Protein AF-A0A5J6XJE7-F1 (afdb_monomer_lite)

Secondary structure (DSSP, 8-state):
---HHHHHHHHHHHHHHHHHHHHHHHHHHHHHHHHHHHT-HHHHHHHHHHHHHHHHHHHHHHHHHHHHHHHHHHHHHHHHS---

Sequence (84 aa):
MKSFEELVNEQMVIMDKLLHMQTELDRYMELEEELRNRKNDEDLLCVQDDISEMKRELDTIQTIFMQLTEKVIESYQSKSAPKL

Foldseek 3Di:
DDALVRLVVVLVVLVVVLVVLVVVLVVLVVVLVVVVVVPPVVVNVVSVVVNVVSVVVNVVSVVVSVVSVVVSVVNVVVVVDDDD

Structure (mmCIF, N/CA/C/O backbone):
data_AF-A0A5J6XJE7-F1
#
_entry.id   AF-A0A5J6XJE7-F1
#
loop_
_atom_site.group_PDB
_atom_site.id
_atom_site.type_symbol
_atom_site.label_atom_id
_atom_site.label_alt_id
_atom_site.label_comp_id
_atom_site.label_asym_id
_atom_site.label_entity_id
_atom_site.label_seq_id
_atom_site.pdbx_PDB_ins_code
_atom_site.Cartn_x
_atom_site.Cartn_y
_atom_site.Cartn_z
_atom_site.occupancy
_atom_site.B_iso_or_equiv
_atom_site.auth_seq_id
_atom_site.auth_comp_id
_atom_site.auth_asym_id
_atom_site.auth_atom_id
_atom_site.pdbx_PDB_model_num
ATOM 1 N N . MET A 1 1 ? -10.435 -2.747 25.000 1.00 57.34 1 MET A N 1
ATOM 2 C CA . MET A 1 1 ? -10.927 -2.209 23.713 1.00 57.34 1 MET A CA 1
ATOM 3 C C . MET A 1 1 ? -10.241 -0.875 23.505 1.00 57.34 1 MET A C 1
ATOM 5 O O . MET A 1 1 ? -10.281 -0.083 24.439 1.00 57.34 1 MET A O 1
ATOM 9 N N . LYS A 1 2 ? -9.574 -0.663 22.362 1.00 69.06 2 LYS A N 1
ATOM 10 C CA . LYS A 1 2 ? -9.008 0.654 22.028 1.00 69.06 2 LYS A CA 1
ATOM 11 C C . LYS A 1 2 ? -10.134 1.673 21.873 1.00 69.06 2 LYS A C 1
ATOM 13 O O . LYS A 1 2 ? -11.242 1.308 21.467 1.00 69.06 2 LYS A O 1
ATOM 18 N N . SER A 1 3 ? -9.876 2.920 22.242 1.00 80.19 3 SER A N 1
ATOM 19 C CA . SER A 1 3 ? -10.848 3.996 22.076 1.00 80.19 3 SER A CA 1
ATOM 20 C C . SER A 1 3 ? -11.034 4.334 20.588 1.00 80.19 3 SER A C 1
ATOM 22 O O . SER A 1 3 ? -10.208 4.002 19.743 1.00 80.19 3 SER A O 1
ATOM 24 N N . PHE A 1 4 ? -12.145 4.989 20.245 1.00 73.12 4 PHE A N 1
ATOM 25 C CA . PHE A 1 4 ? -12.399 5.441 18.871 1.00 73.12 4 PHE A CA 1
ATOM 26 C C . PHE A 1 4 ? -11.291 6.385 18.370 1.00 73.12 4 PHE A C 1
ATOM 28 O O . PHE A 1 4 ? -10.815 6.225 17.254 1.00 73.12 4 PHE A O 1
ATOM 35 N N . GLU A 1 5 ? -10.832 7.313 19.215 1.00 79.44 5 GLU A N 1
ATOM 36 C CA . GLU A 1 5 ? -9.745 8.248 18.887 1.00 79.44 5 GLU A CA 1
ATOM 37 C C . GLU A 1 5 ? -8.406 7.530 18.667 1.00 79.44 5 GLU A C 1
ATOM 39 O O . GLU A 1 5 ? -7.658 7.889 17.761 1.00 79.44 5 GLU A O 1
ATOM 44 N N . GLU A 1 6 ? -8.120 6.476 19.438 1.00 79.44 6 GLU A N 1
ATOM 45 C CA . GLU A 1 6 ? -6.935 5.632 19.223 1.00 79.44 6 GLU A CA 1
ATOM 46 C C . GLU A 1 6 ? -6.990 4.913 17.870 1.00 79.44 6 GLU A C 1
ATOM 48 O O . GLU A 1 6 ? -5.996 4.882 17.149 1.00 79.44 6 GLU A O 1
ATOM 53 N N . LEU A 1 7 ? -8.155 4.379 17.491 1.00 80.50 7 LEU A N 1
ATOM 54 C CA . LEU A 1 7 ? -8.328 3.686 16.213 1.00 80.50 7 LEU A CA 1
ATOM 55 C C . LEU A 1 7 ? -8.223 4.636 15.008 1.00 80.50 7 LEU A C 1
ATOM 57 O O . LEU A 1 7 ? -7.625 4.266 14.001 1.00 80.50 7 LEU A O 1
ATOM 61 N N . VAL A 1 8 ? -8.755 5.859 15.111 1.00 80.62 8 VAL A N 1
ATOM 62 C CA . VAL A 1 8 ? -8.645 6.882 14.054 1.00 80.62 8 VAL A CA 1
ATOM 63 C C . VAL A 1 8 ? -7.192 7.328 13.872 1.00 80.62 8 VAL A C 1
ATOM 65 O O . VAL A 1 8 ? -6.719 7.425 12.741 1.00 80.62 8 VAL A O 1
ATOM 68 N N . ASN A 1 9 ? -6.455 7.536 14.966 1.00 87.88 9 ASN A N 1
ATOM 69 C CA . ASN A 1 9 ? -5.032 7.872 14.887 1.00 87.88 9 ASN A CA 1
ATOM 70 C C . ASN A 1 9 ? -4.211 6.744 14.247 1.00 87.88 9 ASN A C 1
ATOM 72 O O . ASN A 1 9 ? -3.374 7.004 13.385 1.00 87.88 9 ASN A O 1
ATOM 76 N N . GLU A 1 10 ? -4.472 5.486 14.612 1.00 87.06 10 GLU A N 1
ATOM 77 C CA . GLU A 1 10 ? -3.822 4.335 13.974 1.00 87.06 10 GLU A CA 1
ATOM 78 C C . GLU A 1 10 ? -4.155 4.242 12.481 1.00 87.06 10 GLU A C 1
ATOM 80 O O . GLU A 1 10 ? -3.264 3.988 11.670 1.00 87.06 10 GLU A O 1
ATOM 85 N N . GLN A 1 11 ? -5.406 4.509 12.099 1.00 81.19 11 GLN A N 1
ATOM 86 C CA . GLN A 1 11 ? -5.832 4.529 10.702 1.00 81.19 11 GLN A CA 1
ATOM 87 C C . GLN A 1 11 ? -5.112 5.618 9.889 1.00 81.19 11 GLN A C 1
ATOM 89 O O . GLN A 1 11 ? -4.681 5.346 8.769 1.00 81.19 11 GLN A O 1
ATOM 94 N N . MET A 1 12 ? -4.924 6.820 10.446 1.00 91.00 12 MET A N 1
ATOM 95 C CA . MET A 1 12 ? -4.191 7.903 9.777 1.00 91.00 12 MET A CA 1
ATOM 96 C C . MET A 1 12 ? -2.714 7.563 9.556 1.00 91.00 12 MET A C 1
ATOM 98 O O . MET A 1 12 ? -2.206 7.740 8.453 1.00 91.00 12 MET A O 1
ATOM 102 N N . VAL A 1 13 ? -2.047 6.980 10.557 1.00 92.25 13 VAL A N 1
ATOM 103 C CA . VAL A 1 13 ? -0.644 6.546 10.424 1.00 92.25 13 VAL A CA 1
ATOM 104 C C . VAL A 1 13 ? -0.487 5.466 9.347 1.00 92.25 13 VAL A C 1
ATOM 106 O O . VAL A 1 13 ? 0.510 5.440 8.626 1.00 92.25 13 VAL A O 1
ATOM 109 N N . ILE A 1 14 ? -1.460 4.560 9.224 1.00 90.06 14 ILE A N 1
ATOM 110 C CA . ILE A 1 14 ? -1.467 3.546 8.161 1.00 90.06 14 ILE A CA 1
ATOM 111 C C . ILE A 1 14 ? -1.673 4.199 6.787 1.00 90.06 14 ILE A C 1
ATOM 113 O O . ILE A 1 14 ? -1.021 3.801 5.823 1.00 90.06 14 ILE A O 1
ATOM 117 N N . MET A 1 15 ? -2.537 5.210 6.694 1.00 92.69 15 MET A N 1
ATOM 118 C CA . MET A 1 15 ? -2.808 5.925 5.446 1.00 92.69 15 MET A CA 1
ATOM 119 C C . MET A 1 15 ? -1.573 6.673 4.925 1.00 92.69 15 MET A C 1
ATOM 121 O O . MET A 1 15 ? -1.280 6.599 3.733 1.00 92.69 15 MET A O 1
ATOM 125 N N . ASP A 1 16 ? -0.797 7.303 5.809 1.00 92.25 16 ASP A N 1
ATOM 126 C CA . ASP A 1 16 ? 0.454 7.972 5.429 1.00 92.25 16 ASP A CA 1
ATOM 127 C C . ASP A 1 16 ? 1.482 6.979 4.866 1.00 92.25 16 ASP A C 1
ATOM 129 O O . ASP A 1 16 ? 2.132 7.241 3.852 1.00 92.25 16 ASP A O 1
ATOM 133 N N . LYS A 1 17 ? 1.592 5.793 5.479 1.00 91.31 17 LYS A N 1
ATOM 134 C CA . LYS A 1 17 ? 2.455 4.715 4.969 1.00 91.31 17 LYS A CA 1
ATOM 135 C C . LYS A 1 17 ? 2.001 4.225 3.598 1.00 91.31 17 LYS A C 1
ATOM 137 O O . LYS A 1 17 ? 2.836 3.992 2.730 1.00 91.31 17 LYS A O 1
ATOM 142 N N . LEU A 1 18 ? 0.692 4.079 3.402 1.00 91.44 18 LEU A N 1
ATOM 143 C CA . LEU A 1 18 ? 0.115 3.629 2.138 1.00 91.44 18 LEU A CA 1
ATOM 144 C C . LEU A 1 18 ? 0.378 4.630 1.002 1.00 91.44 18 LEU A C 1
ATOM 146 O O . LEU A 1 18 ? 0.764 4.215 -0.088 1.00 91.44 18 LEU A O 1
ATOM 150 N N . LEU A 1 19 ? 0.249 5.935 1.264 1.00 93.81 19 LEU A N 1
ATOM 151 C CA . LEU A 1 19 ? 0.583 6.985 0.293 1.00 93.81 19 LEU A CA 1
ATOM 152 C C . LEU A 1 19 ? 2.072 6.983 -0.073 1.00 93.81 19 LEU A C 1
ATOM 154 O O . LEU A 1 19 ? 2.423 7.134 -1.245 1.00 93.81 19 LEU A O 1
ATOM 158 N N . HIS A 1 20 ? 2.946 6.778 0.914 1.00 93.62 20 HIS A N 1
ATOM 159 C CA . HIS A 1 20 ? 4.381 6.676 0.667 1.00 93.62 20 HIS A CA 1
ATOM 160 C C . HIS A 1 20 ? 4.717 5.476 -0.228 1.00 93.62 20 HIS A C 1
ATOM 162 O O . HIS A 1 20 ? 5.406 5.640 -1.230 1.00 93.62 20 HIS A O 1
ATOM 168 N N . MET A 1 21 ? 4.171 4.296 0.078 1.00 91.81 21 MET A N 1
ATOM 169 C CA . MET A 1 21 ? 4.387 3.092 -0.731 1.00 91.81 21 MET A CA 1
ATOM 170 C C . MET A 1 21 ? 3.839 3.212 -2.152 1.00 91.81 21 MET A C 1
ATOM 172 O O . MET A 1 21 ? 4.488 2.749 -3.082 1.00 91.81 21 MET A O 1
ATOM 176 N N . GLN A 1 22 ? 2.684 3.856 -2.344 1.00 89.56 22 GLN A N 1
ATOM 177 C CA . GLN A 1 22 ? 2.168 4.130 -3.690 1.00 89.56 22 GLN A CA 1
ATOM 178 C C . GLN A 1 22 ? 3.112 5.028 -4.487 1.00 89.56 22 GLN A C 1
ATOM 180 O O . GLN A 1 22 ? 3.422 4.721 -5.632 1.00 89.56 22 GLN A O 1
ATOM 185 N N . THR A 1 23 ? 3.627 6.084 -3.854 1.00 96.12 23 THR A N 1
ATOM 186 C CA . THR A 1 23 ? 4.573 7.001 -4.503 1.00 96.12 23 THR A CA 1
ATOM 187 C C . THR A 1 23 ? 5.851 6.276 -4.926 1.00 96.12 23 TH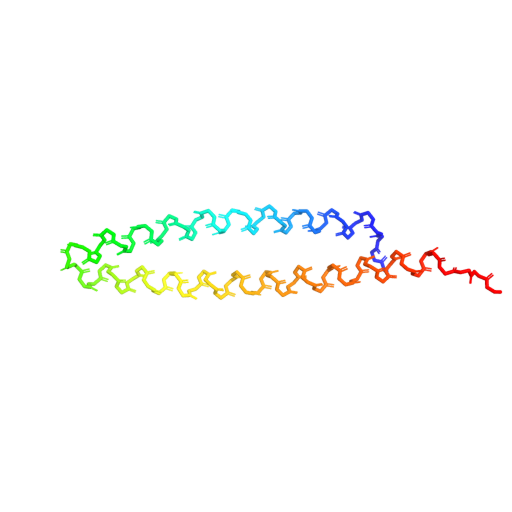R A C 1
ATOM 189 O O . THR A 1 23 ? 6.347 6.494 -6.028 1.00 96.12 23 THR A O 1
ATOM 192 N N . GLU A 1 24 ? 6.389 5.398 -4.075 1.00 96.81 24 GLU A N 1
ATOM 193 C CA . GLU A 1 24 ? 7.570 4.618 -4.446 1.00 96.81 24 GLU A CA 1
ATOM 194 C C . GLU A 1 24 ? 7.244 3.611 -5.555 1.00 96.81 24 GLU A C 1
ATOM 196 O O . GLU A 1 24 ? 8.004 3.515 -6.515 1.00 96.81 24 GLU A O 1
ATOM 201 N N . LEU A 1 25 ? 6.096 2.925 -5.499 1.00 95.38 25 LEU A N 1
ATOM 202 C CA . LEU A 1 25 ? 5.666 1.989 -6.546 1.00 95.38 25 LEU A CA 1
ATOM 203 C C . LEU A 1 25 ? 5.578 2.646 -7.922 1.00 95.38 25 LEU A C 1
ATOM 205 O O . LEU A 1 25 ? 6.091 2.076 -8.885 1.00 95.38 25 LEU A O 1
ATOM 209 N N . ASP A 1 26 ? 5.003 3.843 -8.003 1.00 96.38 26 ASP A N 1
ATOM 210 C CA . ASP A 1 26 ? 4.931 4.594 -9.256 1.00 96.38 26 ASP A CA 1
ATOM 211 C C . ASP A 1 26 ? 6.338 4.877 -9.813 1.00 96.38 26 ASP A C 1
ATOM 213 O O . ASP A 1 26 ? 6.596 4.653 -10.997 1.00 96.38 26 ASP A O 1
ATOM 217 N N . ARG A 1 27 ? 7.296 5.250 -8.950 1.00 95.06 27 ARG A N 1
ATOM 218 C CA . ARG A 1 27 ? 8.699 5.473 -9.350 1.00 95.06 27 ARG A CA 1
ATOM 219 C C . ARG A 1 27 ? 9.378 4.203 -9.865 1.00 95.06 27 ARG A C 1
ATOM 221 O O . ARG A 1 27 ? 10.127 4.268 -10.839 1.00 95.06 27 ARG A O 1
ATOM 228 N N . TYR A 1 28 ? 9.147 3.054 -9.230 1.00 94.25 28 TYR A N 1
ATOM 229 C CA . TYR A 1 28 ? 9.704 1.782 -9.707 1.00 94.25 28 TYR A CA 1
ATOM 230 C C . TYR A 1 28 ? 9.095 1.351 -11.041 1.00 94.25 28 TYR A C 1
ATOM 232 O O . TYR A 1 28 ? 9.813 0.829 -11.890 1.00 94.25 28 TYR A O 1
ATOM 240 N N . MET A 1 29 ? 7.800 1.591 -11.252 1.00 89.19 29 MET A N 1
ATOM 241 C CA . MET A 1 29 ? 7.141 1.281 -12.521 1.00 89.19 29 MET A CA 1
ATOM 242 C C . MET A 1 29 ? 7.675 2.140 -13.674 1.00 89.19 29 MET A C 1
ATOM 244 O O . MET A 1 29 ? 7.921 1.610 -14.757 1.00 89.19 29 MET A O 1
ATOM 248 N N . GLU A 1 30 ? 7.919 3.432 -13.438 1.00 94.00 30 GLU A N 1
ATOM 249 C CA . GLU A 1 30 ? 8.581 4.303 -14.420 1.00 94.00 30 GLU A CA 1
ATOM 250 C C . GLU A 1 30 ? 9.994 3.798 -14.754 1.00 94.00 30 GLU A C 1
ATOM 252 O O . GLU A 1 30 ? 10.366 3.698 -15.926 1.00 94.00 30 GLU A O 1
ATOM 257 N N . LEU A 1 31 ? 10.769 3.397 -13.740 1.00 87.75 31 LEU A N 1
ATOM 258 C CA . LEU A 1 31 ? 12.105 2.836 -13.943 1.00 87.75 31 LEU A CA 1
ATOM 259 C C . LEU A 1 31 ? 12.072 1.513 -14.728 1.00 87.75 31 LEU A C 1
ATOM 261 O O . LEU A 1 31 ? 12.908 1.299 -15.609 1.00 87.75 31 LEU A O 1
ATOM 265 N N . GLU A 1 32 ? 11.108 0.631 -14.444 1.00 84.19 32 GLU A N 1
ATOM 266 C CA . GLU A 1 32 ? 1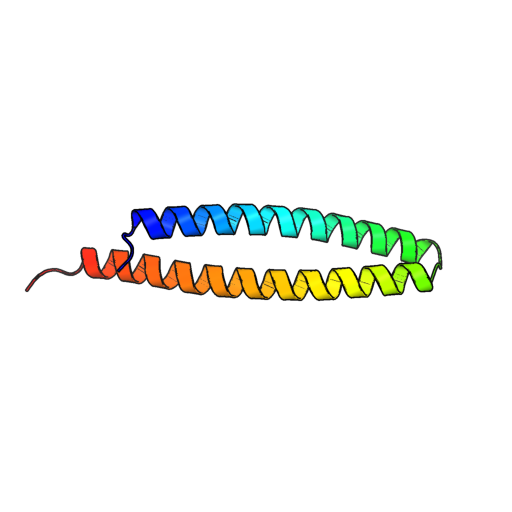0.912 -0.620 -15.185 1.00 84.19 32 GLU A CA 1
ATOM 267 C C . GLU A 1 32 ? 10.656 -0.340 -16.674 1.00 84.19 32 GLU A C 1
ATOM 269 O O . GLU A 1 32 ? 11.236 -0.994 -17.546 1.00 84.19 32 GLU A O 1
ATOM 274 N N . GLU A 1 33 ? 9.812 0.649 -16.981 1.00 87.25 33 GLU A N 1
ATOM 275 C CA . GLU A 1 33 ? 9.510 1.047 -18.355 1.00 87.25 33 GLU A CA 1
ATOM 276 C C . GLU A 1 33 ? 10.759 1.582 -19.073 1.00 87.25 33 GLU A C 1
ATOM 278 O O . GLU A 1 33 ? 11.048 1.188 -20.210 1.00 87.25 33 GLU A O 1
ATOM 283 N N . GLU A 1 34 ? 11.559 2.414 -18.401 1.00 86.38 34 GLU A N 1
ATOM 284 C CA . GLU A 1 34 ? 12.832 2.899 -18.938 1.00 86.38 34 GLU A CA 1
ATOM 285 C C . GLU A 1 34 ? 13.830 1.765 -19.220 1.00 86.38 34 GLU A C 1
ATOM 287 O O . GLU A 1 34 ? 14.470 1.755 -20.279 1.00 86.38 34 GLU A O 1
ATOM 292 N N . LEU A 1 35 ? 13.960 0.793 -18.313 1.00 79.38 35 LEU A N 1
ATOM 293 C CA . LEU A 1 35 ? 14.857 -0.358 -18.470 1.00 79.38 35 LEU A CA 1
ATOM 294 C C . LEU A 1 35 ? 14.396 -1.296 -19.587 1.00 79.38 35 LEU A C 1
ATOM 296 O O . LEU A 1 35 ? 15.208 -1.727 -20.415 1.00 79.38 35 LEU A O 1
ATOM 300 N N . ARG A 1 36 ? 13.086 -1.545 -19.679 1.00 76.50 36 ARG A N 1
ATOM 301 C CA . ARG A 1 36 ? 12.473 -2.324 -20.763 1.00 76.50 36 ARG A CA 1
ATOM 302 C C . ARG A 1 36 ? 12.757 -1.694 -22.125 1.00 76.50 36 ARG A C 1
ATOM 304 O O . ARG A 1 36 ? 13.103 -2.401 -23.073 1.00 76.50 36 ARG A O 1
ATOM 311 N N . ASN A 1 37 ? 12.695 -0.365 -22.212 1.00 77.38 37 ASN A N 1
ATOM 312 C CA . ASN A 1 37 ? 13.032 0.381 -23.425 1.00 77.38 37 ASN A CA 1
ATOM 313 C C . ASN A 1 37 ? 14.528 0.295 -23.795 1.00 77.38 37 ASN A C 1
ATOM 315 O O . ASN A 1 37 ? 14.877 0.467 -24.965 1.00 77.38 37 ASN A O 1
ATOM 319 N N . ARG A 1 38 ? 15.416 -0.018 -22.839 1.00 68.50 38 ARG A N 1
ATOM 320 C CA . ARG A 1 38 ? 16.869 -0.161 -23.049 1.00 68.50 38 ARG A CA 1
ATOM 321 C C . ARG A 1 38 ? 17.348 -1.598 -23.327 1.00 68.50 38 ARG A C 1
ATOM 323 O O . ARG A 1 38 ? 18.531 -1.756 -23.617 1.00 68.50 38 ARG A O 1
ATOM 330 N N . LYS A 1 39 ? 16.468 -2.616 -23.320 1.00 57.94 39 LYS A N 1
ATOM 331 C CA . LYS A 1 39 ? 16.808 -4.053 -23.502 1.00 57.94 39 LYS A CA 1
ATOM 332 C C . LYS A 1 39 ? 17.916 -4.555 -22.554 1.00 57.94 39 LYS A C 1
ATOM 334 O O . LYS A 1 39 ? 18.837 -5.240 -22.996 1.00 57.94 39 LYS A O 1
ATOM 339 N N . ASN A 1 40 ? 17.857 -4.190 -21.271 1.00 62.66 40 ASN A N 1
ATOM 340 C CA . ASN A 1 40 ? 18.767 -4.730 -20.254 1.00 62.66 40 ASN A CA 1
ATOM 341 C C . ASN A 1 40 ? 18.011 -5.751 -19.387 1.00 62.66 40 ASN A C 1
ATOM 343 O O . ASN A 1 40 ? 17.407 -5.402 -18.375 1.00 62.66 40 ASN A O 1
ATOM 347 N N . ASP A 1 41 ? 17.977 -7.004 -19.849 1.00 60.88 41 ASP A N 1
ATOM 348 C CA . ASP A 1 41 ? 17.064 -8.044 -19.347 1.00 60.88 41 ASP A CA 1
ATOM 349 C C . ASP A 1 41 ? 17.330 -8.461 -17.882 1.00 60.88 41 ASP A C 1
ATOM 351 O O . ASP A 1 41 ? 16.401 -8.872 -1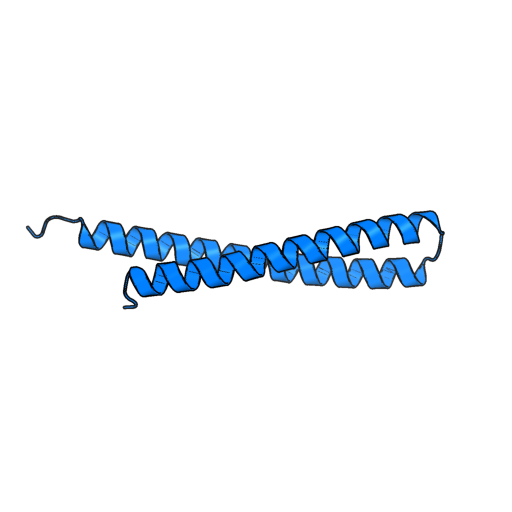7.191 1.00 60.88 41 ASP A O 1
ATOM 355 N N . GLU A 1 42 ? 18.565 -8.322 -17.378 1.00 65.94 42 GLU A N 1
ATOM 356 C CA . GL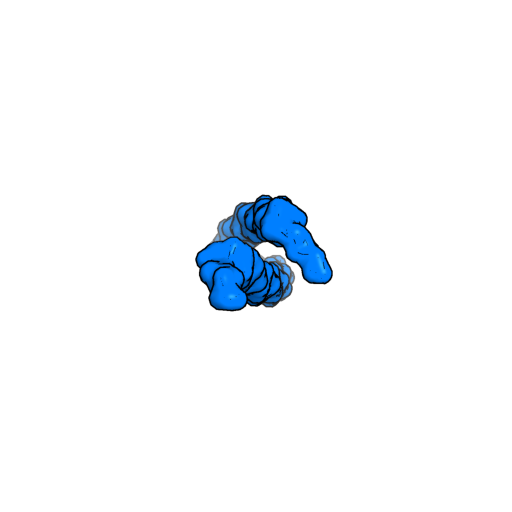U A 1 42 ? 18.907 -8.618 -15.972 1.00 65.94 42 GLU A CA 1
ATOM 357 C C . GLU A 1 42 ? 18.401 -7.544 -14.994 1.00 65.94 42 GLU A C 1
ATOM 359 O O . GLU A 1 42 ? 17.823 -7.884 -13.961 1.00 65.94 42 GLU A O 1
ATOM 364 N N . ASP A 1 43 ? 18.541 -6.258 -15.334 1.00 65.44 43 ASP A N 1
ATOM 365 C CA . ASP A 1 43 ? 18.034 -5.159 -14.495 1.00 65.44 43 ASP A CA 1
ATOM 366 C C . ASP A 1 43 ? 16.497 -5.167 -14.448 1.00 65.44 43 ASP A C 1
ATOM 368 O O . ASP A 1 43 ? 15.892 -4.861 -13.421 1.00 65.44 43 ASP A O 1
ATOM 372 N N . LEU A 1 44 ? 15.859 -5.567 -15.555 1.00 70.19 44 LEU A N 1
ATOM 373 C CA . LEU A 1 44 ? 14.407 -5.677 -15.665 1.00 70.19 44 LEU A CA 1
ATOM 374 C C . LEU A 1 44 ? 13.829 -6.741 -14.718 1.00 70.19 44 LEU A C 1
ATOM 376 O O . LEU A 1 44 ? 12.800 -6.499 -14.093 1.00 70.19 44 LEU A O 1
ATOM 380 N N . LEU A 1 45 ? 14.488 -7.898 -14.597 1.00 74.19 45 LEU A N 1
ATOM 381 C CA . LEU A 1 45 ? 14.055 -8.972 -13.695 1.00 74.19 45 LEU A CA 1
ATOM 382 C C . LEU A 1 45 ? 14.142 -8.549 -12.223 1.00 74.19 45 LEU A C 1
ATOM 384 O O . LEU A 1 45 ? 13.209 -8.798 -11.466 1.00 74.19 45 LEU A O 1
ATOM 388 N N . CYS A 1 46 ? 15.215 -7.853 -11.839 1.00 77.75 46 CYS A N 1
ATOM 389 C CA . CYS A 1 46 ? 15.393 -7.354 -10.474 1.00 77.75 46 CYS A CA 1
ATOM 390 C C . CYS A 1 46 ? 14.270 -6.374 -10.080 1.00 77.75 46 CYS A C 1
ATOM 392 O O . CYS A 1 46 ? 13.627 -6.531 -9.046 1.00 77.75 46 CYS A O 1
ATOM 394 N N . VAL A 1 47 ? 13.948 -5.420 -10.961 1.00 82.00 47 VAL A N 1
ATOM 395 C CA . VAL A 1 47 ? 12.866 -4.450 -10.716 1.00 82.00 47 VAL A CA 1
ATOM 396 C C . VAL A 1 47 ? 11.486 -5.122 -10.682 1.00 82.00 47 VAL A C 1
ATOM 398 O O . VAL A 1 47 ? 10.619 -4.718 -9.910 1.00 82.00 47 VAL A O 1
ATOM 401 N N . GLN A 1 48 ? 11.263 -6.173 -11.475 1.00 77.38 48 GLN A N 1
ATOM 402 C CA . GLN A 1 48 ? 10.009 -6.934 -11.440 1.00 77.38 48 GLN A CA 1
ATOM 403 C C . GLN A 1 48 ? 9.804 -7.698 -10.128 1.00 77.38 48 GLN A C 1
ATOM 405 O O . GLN A 1 48 ? 8.663 -7.796 -9.654 1.00 77.38 48 GLN A O 1
ATOM 410 N N . ASP A 1 49 ? 10.881 -8.211 -9.536 1.00 87.12 49 ASP A N 1
ATOM 411 C CA . ASP A 1 49 ? 10.842 -8.851 -8.223 1.00 87.12 49 ASP A CA 1
ATOM 412 C C . ASP A 1 49 ? 10.523 -7.823 -7.126 1.00 87.12 49 ASP A C 1
ATOM 414 O O . ASP A 1 49 ? 9.583 -8.044 -6.353 1.00 87.12 49 ASP A O 1
ATOM 418 N N . ASP A 1 50 ? 11.178 -6.657 -7.143 1.00 88.19 50 ASP A N 1
ATOM 419 C CA . ASP A 1 50 ? 10.905 -5.549 -6.214 1.00 88.19 50 ASP A CA 1
ATOM 420 C C . ASP A 1 50 ? 9.442 -5.069 -6.312 1.00 88.19 50 ASP A C 1
ATOM 422 O O . ASP A 1 50 ? 8.741 -4.924 -5.306 1.00 88.19 50 ASP A O 1
ATOM 426 N N . ILE A 1 51 ? 8.918 -4.896 -7.532 1.00 87.25 51 ILE A N 1
ATOM 427 C CA . ILE A 1 51 ? 7.510 -4.532 -7.771 1.00 87.25 51 ILE A CA 1
ATOM 428 C C . ILE A 1 51 ? 6.561 -5.602 -7.217 1.00 87.25 51 ILE A C 1
ATOM 430 O O . ILE A 1 51 ? 5.494 -5.287 -6.678 1.00 87.25 51 ILE A O 1
ATOM 434 N N . SER A 1 52 ? 6.914 -6.878 -7.361 1.00 92.81 52 SER A N 1
ATOM 435 C CA . SER A 1 52 ? 6.091 -7.995 -6.892 1.00 92.81 52 SER A CA 1
ATOM 436 C C . SER A 1 52 ? 6.077 -8.110 -5.368 1.00 92.81 52 SER A C 1
ATOM 438 O O . SER A 1 52 ? 5.056 -8.495 -4.788 1.00 92.81 52 SER A O 1
ATOM 440 N N . GLU A 1 53 ? 7.186 -7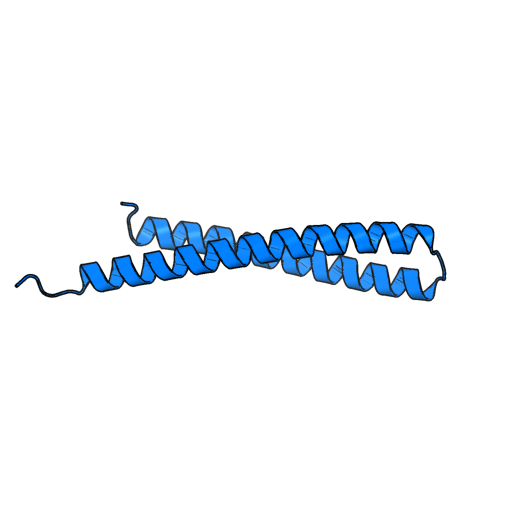.785 -4.708 1.00 94.50 53 GLU A N 1
ATOM 441 C CA . GLU A 1 53 ? 7.258 -7.677 -3.252 1.00 94.50 53 GLU A CA 1
ATOM 442 C C . GLU A 1 53 ? 6.416 -6.499 -2.756 1.00 94.50 53 GLU A C 1
ATOM 444 O O . GLU A 1 53 ? 5.529 -6.681 -1.917 1.00 94.50 53 GLU A O 1
ATOM 449 N N . MET A 1 54 ? 6.578 -5.329 -3.370 1.00 92.12 54 MET A N 1
ATOM 450 C CA . MET A 1 54 ? 5.881 -4.123 -2.941 1.00 92.12 54 MET A CA 1
ATOM 451 C C . MET A 1 54 ? 4.364 -4.198 -3.162 1.00 92.12 54 MET A C 1
ATOM 453 O O . MET A 1 54 ? 3.587 -3.731 -2.329 1.00 92.12 54 MET A O 1
ATOM 457 N N . LYS A 1 55 ? 3.903 -4.878 -4.222 1.00 89.56 55 LYS A N 1
ATOM 458 C CA . LYS A 1 55 ? 2.474 -5.197 -4.407 1.00 89.56 55 LYS A CA 1
ATOM 459 C C . LYS A 1 55 ? 1.921 -6.077 -3.286 1.00 89.56 55 LYS A C 1
ATOM 461 O O . LYS A 1 55 ? 0.789 -5.873 -2.855 1.00 89.56 55 LYS A O 1
ATOM 466 N N . ARG A 1 56 ? 2.702 -7.050 -2.809 1.00 94.81 56 ARG A N 1
ATOM 467 C CA . ARG A 1 56 ? 2.306 -7.937 -1.702 1.00 94.81 56 ARG A CA 1
ATOM 468 C C . ARG A 1 56 ? 2.195 -7.176 -0.385 1.00 94.81 56 ARG A C 1
ATOM 470 O O . ARG A 1 56 ? 1.262 -7.402 0.390 1.00 94.81 56 ARG A O 1
ATOM 477 N N . GLU A 1 57 ? 3.135 -6.274 -0.139 1.00 94.31 57 GLU A N 1
ATOM 478 C CA . GLU A 1 57 ? 3.106 -5.417 1.040 1.00 94.31 57 GLU A CA 1
ATOM 479 C C . GLU A 1 57 ? 1.911 -4.454 0.995 1.00 94.31 57 GLU A C 1
ATOM 481 O O . GLU A 1 57 ? 1.165 -4.348 1.971 1.00 94.31 57 GLU A O 1
ATOM 486 N N . LEU A 1 58 ? 1.641 -3.852 -0.167 1.00 92.50 58 LEU A N 1
ATOM 487 C CA . LEU A 1 58 ? 0.484 -2.982 -0.374 1.00 92.50 58 LEU A CA 1
ATOM 488 C C . LEU A 1 58 ? -0.846 -3.697 -0.087 1.00 92.50 58 LEU A C 1
ATOM 490 O O . LEU A 1 58 ? -1.697 -3.148 0.615 1.00 92.50 58 LEU A O 1
ATOM 494 N N . ASP A 1 59 ? -1.012 -4.927 -0.577 1.00 93.62 59 ASP A N 1
ATOM 495 C CA . ASP A 1 59 ? -2.227 -5.730 -0.370 1.00 93.62 59 ASP A CA 1
ATOM 496 C C . ASP A 1 59 ? -2.433 -6.083 1.117 1.00 93.62 59 ASP A C 1
ATOM 498 O O . ASP A 1 59 ? -3.539 -6.017 1.671 1.00 93.62 59 ASP A O 1
ATOM 502 N N . THR A 1 60 ? -1.329 -6.356 1.818 1.00 94.81 60 THR A N 1
ATOM 503 C CA . THR A 1 60 ? -1.328 -6.589 3.268 1.00 94.81 60 THR A CA 1
ATOM 504 C C . THR A 1 60 ? -1.802 -5.347 4.022 1.00 94.81 60 THR A C 1
ATOM 506 O O . THR A 1 60 ? -2.652 -5.432 4.914 1.00 94.81 60 THR A O 1
ATOM 509 N N . ILE A 1 61 ? -1.297 -4.173 3.648 1.00 93.12 61 ILE A N 1
ATOM 510 C CA . ILE A 1 61 ? -1.661 -2.906 4.286 1.00 93.12 61 ILE A CA 1
ATOM 511 C C . ILE A 1 61 ? -3.114 -2.544 3.998 1.00 93.12 61 ILE A C 1
ATOM 513 O O . ILE A 1 61 ? -3.825 -2.145 4.922 1.00 93.12 61 ILE A O 1
ATOM 517 N N . GLN A 1 62 ? -3.582 -2.727 2.762 1.00 87.06 62 GLN A N 1
ATOM 518 C CA . GLN A 1 62 ? -4.991 -2.540 2.410 1.00 87.06 62 GLN A CA 1
ATOM 519 C C . GLN A 1 62 ? -5.906 -3.424 3.258 1.00 87.06 62 GLN A C 1
ATOM 521 O O . GLN A 1 62 ? -6.909 -2.946 3.795 1.00 87.06 62 GLN A O 1
ATOM 526 N N . THR A 1 63 ? -5.535 -4.689 3.442 1.00 94.19 63 THR A N 1
ATOM 527 C CA . THR A 1 63 ? -6.297 -5.623 4.276 1.00 94.19 63 THR A CA 1
ATOM 528 C C . THR A 1 63 ? -6.374 -5.143 5.726 1.00 94.19 63 THR A C 1
ATOM 530 O O . THR A 1 63 ? -7.458 -5.094 6.312 1.00 94.19 63 THR A O 1
ATOM 533 N N . ILE A 1 64 ? -5.242 -4.734 6.305 1.00 92.62 64 ILE A N 1
ATOM 534 C CA . ILE A 1 64 ? -5.189 -4.205 7.675 1.00 92.62 64 ILE A CA 1
ATOM 535 C C . ILE A 1 64 ? -6.035 -2.932 7.798 1.00 92.62 64 ILE A C 1
ATOM 537 O O . ILE A 1 64 ? -6.801 -2.789 8.753 1.00 92.62 64 ILE A O 1
ATOM 541 N N . PHE A 1 65 ? -5.937 -2.023 6.828 1.00 89.94 65 PHE A N 1
ATOM 542 C CA . PHE A 1 65 ? -6.718 -0.790 6.801 1.00 89.94 65 PHE A CA 1
ATOM 543 C C . PHE A 1 65 ? -8.224 -1.075 6.790 1.00 89.94 65 PHE A C 1
ATOM 545 O O . PHE A 1 65 ? -8.974 -0.470 7.560 1.00 89.94 65 PHE A O 1
ATOM 552 N N . MET A 1 66 ? -8.672 -2.025 5.969 1.00 90.50 66 MET A N 1
ATOM 553 C CA . MET A 1 66 ? -10.082 -2.407 5.890 1.00 90.50 66 MET A CA 1
ATOM 554 C C . MET A 1 66 ? -10.586 -2.973 7.224 1.00 90.50 66 MET A C 1
ATOM 556 O O . MET A 1 66 ? -11.625 -2.53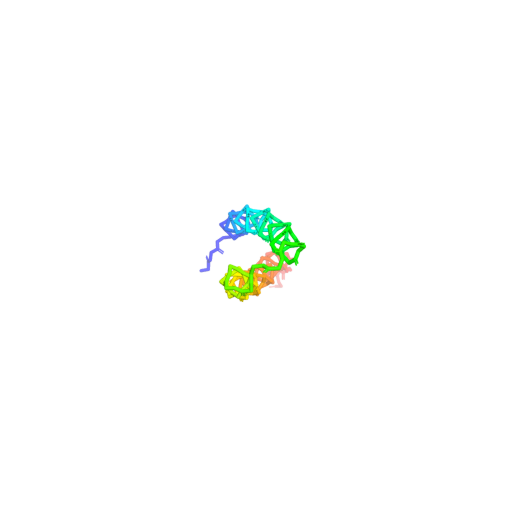9 7.722 1.00 90.50 66 MET A O 1
ATOM 560 N N . GLN A 1 67 ? -9.808 -3.850 7.864 1.00 92.50 67 GLN A N 1
ATOM 561 C CA . GLN A 1 67 ? -10.149 -4.409 9.178 1.00 92.50 67 GLN A CA 1
ATOM 562 C C . GLN A 1 67 ? -10.207 -3.346 10.283 1.00 92.50 67 GLN A C 1
ATOM 564 O O . GLN A 1 67 ? -11.051 -3.414 11.178 1.00 92.50 67 GLN A O 1
ATOM 569 N N . LEU A 1 68 ? -9.299 -2.366 10.263 1.00 84.06 68 LEU A N 1
ATOM 570 C CA . LEU A 1 68 ? -9.332 -1.251 11.212 1.00 84.06 68 LEU A CA 1
ATOM 571 C C . LEU A 1 68 ? -10.550 -0.358 10.972 1.00 84.06 68 LEU A C 1
ATOM 573 O O . LEU A 1 68 ? -11.210 0.036 11.931 1.00 84.06 68 LEU A O 1
ATOM 577 N N . THR A 1 69 ? -10.883 -0.099 9.708 1.00 87.69 69 THR A N 1
ATOM 578 C CA . THR A 1 69 ? -12.058 0.693 9.319 1.00 87.69 69 THR A CA 1
ATOM 579 C C . THR A 1 69 ? -13.348 0.054 9.832 1.00 87.69 69 THR A C 1
ATOM 581 O O . THR A 1 69 ? -14.182 0.740 10.421 1.00 87.69 69 THR A O 1
ATOM 584 N N . GLU A 1 70 ? -13.493 -1.263 9.685 1.00 91.38 70 GLU A N 1
ATOM 585 C CA . GLU A 1 70 ? -14.646 -2.007 10.199 1.00 91.38 70 GLU A CA 1
ATOM 586 C C . GLU A 1 70 ? -14.773 -1.866 11.725 1.00 91.38 70 GLU A C 1
ATOM 588 O O . GLU A 1 70 ? -15.821 -1.467 12.231 1.00 91.38 70 GLU A O 1
ATOM 593 N N . LYS A 1 71 ? -13.669 -2.039 12.463 1.00 87.56 71 LYS A N 1
ATOM 594 C CA . LYS A 1 71 ? -13.643 -1.863 13.927 1.00 87.56 71 LYS A CA 1
ATOM 595 C C . LYS A 1 71 ? -13.989 -0.441 14.373 1.00 87.56 71 LYS A C 1
ATOM 597 O O . LYS A 1 71 ? -14.605 -0.255 15.425 1.00 87.56 71 LYS A O 1
ATOM 602 N N . VAL A 1 72 ? -13.586 0.574 13.608 1.00 84.19 72 VAL A N 1
ATOM 603 C CA . VAL A 1 72 ? -13.947 1.977 13.870 1.00 84.19 72 VAL A CA 1
ATOM 604 C C . VAL A 1 72 ? -15.457 2.169 13.733 1.00 84.19 72 VAL A C 1
ATOM 606 O O . VAL A 1 72 ? -16.079 2.752 14.625 1.00 84.19 72 VAL A O 1
ATOM 609 N N . ILE A 1 73 ? -16.051 1.644 12.658 1.00 83.56 73 ILE A N 1
ATOM 610 C CA . ILE A 1 73 ? -17.498 1.705 12.415 1.00 83.56 73 ILE A CA 1
ATOM 611 C C . ILE A 1 73 ? -18.258 0.990 13.538 1.00 83.56 73 ILE A C 1
ATOM 613 O O . ILE A 1 73 ? -19.178 1.574 14.111 1.00 83.56 73 ILE A O 1
ATOM 617 N N . GLU A 1 74 ? -17.848 -0.222 13.917 1.00 87.19 74 GLU A N 1
ATOM 618 C CA . GLU A 1 74 ? -18.451 -0.977 15.025 1.00 87.19 74 GLU A CA 1
ATOM 619 C C . GLU A 1 74 ? -18.365 -0.219 16.362 1.00 87.19 74 GLU A C 1
ATOM 621 O O . GLU A 1 74 ? -19.336 -0.140 17.121 1.00 87.19 74 GLU A O 1
ATOM 626 N N . SER A 1 75 ? -17.210 0.386 16.658 1.00 81.19 75 SER A N 1
ATOM 627 C CA . SER A 1 75 ? -16.988 1.188 17.870 1.00 81.19 75 SER A CA 1
ATOM 628 C C . SER A 1 75 ? -17.873 2.439 17.901 1.00 81.19 75 SER A C 1
ATOM 630 O O . SER A 1 75 ? -18.393 2.820 18.951 1.00 81.19 75 SER A O 1
ATOM 632 N N . TYR A 1 76 ? -18.105 3.065 16.747 1.00 78.38 76 TYR A N 1
ATOM 633 C CA . TYR A 1 76 ? -19.023 4.195 16.630 1.00 78.38 76 TYR A CA 1
ATOM 634 C C . TYR A 1 76 ? -20.488 3.761 16.790 1.00 78.38 76 TYR A C 1
ATOM 636 O O . TYR A 1 76 ? -21.223 4.338 17.594 1.00 78.38 76 TYR A O 1
ATOM 644 N N . GLN A 1 77 ? -20.905 2.702 16.090 1.00 78.94 77 GLN A N 1
ATOM 645 C CA . GLN A 1 77 ? -22.274 2.184 16.146 1.00 78.94 77 GLN A CA 1
ATOM 646 C C . GLN A 1 77 ? -22.651 1.709 17.553 1.00 78.94 77 GLN A C 1
ATOM 648 O O . GLN A 1 77 ? -23.717 2.064 18.055 1.00 78.94 77 GLN A O 1
ATOM 653 N N . SER A 1 78 ? -21.755 0.990 18.232 1.00 73.31 78 SER A N 1
ATOM 654 C CA . SER A 1 78 ? -21.960 0.530 19.614 1.00 73.31 78 SER A CA 1
ATOM 655 C C . SER A 1 78 ? -22.062 1.674 20.629 1.00 73.31 78 SER A C 1
ATOM 657 O O . SER A 1 78 ? -22.796 1.553 21.608 1.00 73.31 78 SER A O 1
ATOM 659 N N . LYS A 1 79 ? -21.396 2.812 20.390 1.00 60.62 79 LYS A N 1
ATOM 660 C CA . LYS A 1 79 ? -21.569 4.037 21.192 1.00 60.62 79 LYS A CA 1
ATOM 661 C C . LYS A 1 79 ? -22.870 4.788 20.890 1.00 60.62 79 LYS A C 1
ATOM 663 O O . LYS A 1 79 ? -23.349 5.515 21.755 1.00 60.62 79 LYS A O 1
ATOM 668 N N . SER A 1 80 ? -23.431 4.620 19.691 1.00 57.47 80 SER A N 1
ATOM 669 C CA . SER A 1 80 ? -24.696 5.238 19.259 1.00 57.47 80 SER A CA 1
ATOM 670 C C . SER A 1 80 ? -25.948 4.386 19.527 1.00 57.47 80 SER A C 1
ATOM 672 O O . SER A 1 80 ? -27.064 4.881 19.380 1.00 57.47 80 SER A O 1
ATOM 674 N N . ALA A 1 81 ? -25.786 3.120 19.932 1.00 51.72 81 ALA A N 1
ATOM 675 C CA . ALA A 1 81 ? -26.898 2.242 20.278 1.00 51.72 81 ALA A CA 1
ATOM 676 C C . ALA A 1 81 ? -27.605 2.749 21.557 1.00 51.72 81 ALA A C 1
ATOM 678 O O . ALA A 1 81 ? -26.931 2.981 22.568 1.00 51.72 81 ALA A O 1
ATOM 679 N N . PRO A 1 82 ? -28.943 2.921 21.561 1.00 47.19 82 PRO A N 1
ATOM 680 C CA . PRO A 1 82 ? -29.664 3.318 22.762 1.00 47.19 82 PRO A CA 1
ATOM 681 C C . PRO A 1 82 ? -29.472 2.248 23.839 1.00 47.19 82 PRO A C 1
ATOM 683 O O . PRO A 1 82 ? -29.710 1.065 23.592 1.00 47.19 82 PRO A O 1
ATOM 686 N N . LYS A 1 83 ? -29.064 2.656 25.044 1.00 51.19 83 LYS A N 1
ATOM 687 C CA . LYS A 1 83 ? -29.201 1.804 26.229 1.00 51.19 83 LYS A CA 1
ATOM 688 C C . LYS A 1 83 ? -30.702 1.644 26.495 1.00 51.19 83 LYS A C 1
ATOM 690 O O . LYS A 1 83 ? -31.332 2.611 26.920 1.00 51.19 83 LYS A O 1
ATOM 695 N N . LEU A 1 84 ? -31.251 0.477 26.152 1.00 42.00 84 LEU A N 1
ATOM 696 C CA . LEU A 1 84 ? -32.578 0.022 26.588 1.00 42.00 84 LEU A CA 1
ATOM 697 C C . LEU A 1 84 ? -32.604 -0.178 28.106 1.00 42.00 84 LEU A C 1
ATOM 699 O O . LEU A 1 84 ? -31.583 -0.664 28.646 1.00 42.00 84 LEU A O 1
#

pLDDT: mean 82.54, std 12.79, range [42.0, 96.81]

Radius of gyration: 19.37 Å; chains: 1; bounding box: 52×17×50 Å